Protein AF-A0A849AAB9-F1 (afdb_monomer)

Sequence (103 aa):
MRADSAGERYAAAHLAALRAAAALLATRARPGRGRIGNAWDLLARVAPDLAEWAAFFAAGASKRQLAESGITRTIGAREADDMLRQAAEFLELVEVRMGPERG

Structure (mmCIF, N/CA/C/O backbone):
data_AF-A0A849AAB9-F1
#
_entry.id   AF-A0A849AAB9-F1
#
loop_
_atom_site.group_PDB
_atom_site.id
_atom_site.type_symbol
_atom_site.label_atom_id
_atom_site.label_alt_id
_atom_site.label_comp_id
_atom_site.label_asym_id
_atom_site.label_entity_id
_atom_site.label_seq_id
_atom_site.pdbx_PDB_ins_code
_atom_site.Cartn_x
_atom_site.Cartn_y
_atom_site.Cartn_z
_atom_site.occupancy
_atom_site.B_iso_or_equiv
_atom_site.auth_seq_id
_atom_site.auth_comp_id
_atom_site.auth_asym_id
_atom_site.auth_atom_id
_atom_site.pdbx_PDB_model_num
ATOM 1 N N . MET A 1 1 ? 0.948 -13.562 -26.473 1.00 39.78 1 MET A N 1
ATOM 2 C CA . MET A 1 1 ? 2.379 -13.578 -26.102 1.00 39.78 1 MET A CA 1
ATOM 3 C C . MET A 1 1 ? 2.584 -12.435 -25.116 1.00 39.78 1 MET A C 1
ATOM 5 O O . MET A 1 1 ? 2.465 -11.292 -25.527 1.00 39.78 1 MET A O 1
ATOM 9 N N . ARG A 1 2 ? 2.696 -12.721 -23.809 1.00 45.62 2 ARG A N 1
ATOM 10 C CA . ARG A 1 2 ? 2.788 -11.681 -22.767 1.00 45.62 2 ARG A CA 1
ATOM 11 C C . ARG A 1 2 ? 4.169 -11.036 -22.830 1.00 45.62 2 ARG A C 1
ATOM 13 O O . ARG A 1 2 ? 5.137 -11.651 -22.401 1.00 45.62 2 ARG A O 1
ATOM 20 N N . ALA A 1 3 ? 4.254 -9.826 -23.360 1.00 47.38 3 ALA A N 1
ATOM 21 C CA . ALA A 1 3 ? 5.373 -8.947 -23.063 1.00 47.38 3 ALA A CA 1
ATOM 22 C C . ALA A 1 3 ? 4.986 -8.126 -21.829 1.00 47.38 3 ALA A C 1
ATOM 24 O O . ALA A 1 3 ? 4.724 -6.943 -21.953 1.00 47.38 3 ALA A O 1
ATOM 25 N N . ASP A 1 4 ? 4.880 -8.774 -20.662 1.00 61.25 4 ASP A N 1
ATOM 26 C CA . ASP A 1 4 ? 4.650 -8.061 -19.400 1.00 61.25 4 ASP A CA 1
ATOM 27 C C . ASP A 1 4 ? 5.975 -7.396 -19.011 1.00 61.25 4 ASP A C 1
ATOM 29 O O . ASP A 1 4 ? 6.861 -7.987 -18.375 1.00 61.25 4 ASP A O 1
ATOM 33 N N . SER A 1 5 ? 6.197 -6.212 -19.577 1.00 74.75 5 SER A N 1
ATOM 34 C CA . SER A 1 5 ? 7.428 -5.460 -19.378 1.00 74.75 5 SER A CA 1
ATOM 35 C C . SER A 1 5 ? 7.607 -5.159 -17.881 1.00 74.75 5 SER A C 1
ATOM 37 O O . SER A 1 5 ? 6.640 -5.065 -17.130 1.00 74.75 5 SER A O 1
ATOM 39 N N . ALA A 1 6 ? 8.847 -5.030 -17.389 1.00 77.25 6 ALA A N 1
ATOM 40 C CA . ALA A 1 6 ? 9.092 -4.797 -15.955 1.00 77.25 6 ALA A CA 1
ATOM 41 C C . ALA A 1 6 ? 8.317 -3.577 -15.407 1.00 77.25 6 ALA A C 1
ATOM 43 O O . ALA A 1 6 ? 7.879 -3.579 -14.258 1.00 77.25 6 ALA A O 1
ATOM 44 N N . GLY A 1 7 ? 8.083 -2.566 -16.250 1.00 75.38 7 GLY A N 1
ATOM 45 C CA . GLY A 1 7 ? 7.236 -1.423 -15.915 1.00 75.38 7 GLY A CA 1
ATOM 46 C C . GLY A 1 7 ? 5.744 -1.753 -15.783 1.00 75.38 7 GLY A C 1
ATOM 47 O O . GLY A 1 7 ? 5.098 -1.209 -14.893 1.00 75.38 7 GLY A O 1
ATOM 48 N N . GLU A 1 8 ? 5.202 -2.659 -16.602 1.00 79.31 8 GLU A N 1
ATOM 49 C CA . GLU A 1 8 ? 3.808 -3.121 -16.498 1.00 79.31 8 GLU A CA 1
ATOM 50 C C . GLU A 1 8 ? 3.572 -3.898 -15.201 1.00 79.31 8 GLU A C 1
ATOM 52 O O . GLU A 1 8 ? 2.653 -3.553 -14.453 1.00 79.31 8 GLU A O 1
ATOM 57 N N . ARG A 1 9 ? 4.457 -4.849 -14.862 1.00 80.69 9 ARG A N 1
ATOM 58 C CA . ARG A 1 9 ? 4.427 -5.561 -13.568 1.00 80.69 9 ARG A CA 1
ATOM 59 C C . ARG A 1 9 ? 4.452 -4.598 -12.388 1.00 80.69 9 ARG A C 1
ATOM 61 O O . ARG A 1 9 ? 3.650 -4.725 -11.464 1.00 80.69 9 ARG A O 1
ATOM 68 N N . TYR A 1 10 ? 5.348 -3.612 -12.435 1.00 78.94 10 TYR A N 1
ATOM 69 C CA . TYR A 1 10 ? 5.473 -2.593 -11.394 1.00 78.94 10 TYR A CA 1
ATOM 70 C C . TYR A 1 10 ? 4.194 -1.752 -11.258 1.00 78.94 10 TYR A C 1
ATOM 72 O O . TYR A 1 10 ? 3.700 -1.538 -10.149 1.00 78.94 10 TYR A O 1
ATOM 80 N N . ALA A 1 11 ? 3.622 -1.297 -12.377 1.00 79.75 11 ALA A N 1
ATOM 81 C CA . ALA A 1 11 ? 2.389 -0.513 -12.380 1.00 79.75 11 ALA A CA 1
ATOM 82 C C . ALA A 1 11 ? 1.189 -1.324 -11.862 1.00 79.75 11 ALA A C 1
ATOM 84 O O . ALA A 1 11 ? 0.405 -0.817 -11.054 1.00 79.75 11 ALA A O 1
ATOM 85 N N . ALA A 1 12 ? 1.071 -2.591 -12.271 1.00 84.50 12 ALA A N 1
ATOM 86 C CA . ALA A 1 12 ? 0.019 -3.497 -11.820 1.00 84.50 12 ALA A CA 1
ATOM 87 C C . ALA A 1 12 ? 0.096 -3.760 -10.307 1.00 84.50 12 ALA A C 1
ATOM 89 O O . ALA A 1 12 ? -0.920 -3.639 -9.617 1.00 84.50 12 ALA A O 1
ATOM 90 N N . ALA A 1 13 ? 1.296 -4.037 -9.782 1.00 85.19 13 ALA A N 1
ATOM 91 C CA . ALA A 1 13 ? 1.538 -4.227 -8.351 1.00 85.19 13 ALA A CA 1
ATOM 92 C C . ALA A 1 13 ? 1.116 -2.993 -7.538 1.00 85.19 13 ALA A C 1
ATOM 94 O O . ALA A 1 13 ? 0.385 -3.087 -6.551 1.00 85.19 13 ALA A O 1
ATOM 95 N N . HIS A 1 14 ? 1.505 -1.810 -8.011 1.00 80.25 14 HIS A N 1
ATOM 96 C CA . HIS A 1 14 ? 1.177 -0.553 -7.351 1.00 80.25 14 HIS A CA 1
ATOM 97 C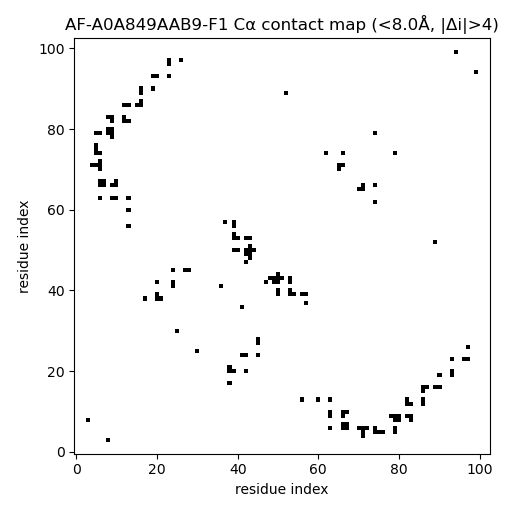 C . HIS A 1 14 ? -0.330 -0.254 -7.359 1.00 80.25 14 HIS A C 1
ATOM 99 O O . HIS A 1 14 ? -0.883 0.268 -6.389 1.00 80.25 14 HIS A O 1
ATOM 105 N N . LEU A 1 15 ? -1.019 -0.582 -8.455 1.00 83.38 15 LEU A N 1
ATOM 106 C CA . LEU A 1 15 ? -2.465 -0.409 -8.560 1.00 83.38 15 LEU A CA 1
ATOM 107 C C . LEU A 1 15 ? -3.225 -1.359 -7.627 1.00 83.38 15 LEU A C 1
ATOM 109 O O . LEU A 1 15 ? -4.226 -0.949 -7.036 1.00 83.38 15 LEU A O 1
ATOM 113 N N . ALA A 1 16 ? -2.759 -2.601 -7.477 1.00 87.25 16 ALA A N 1
ATOM 114 C CA . ALA A 1 16 ? -3.321 -3.547 -6.516 1.00 87.25 16 ALA A CA 1
ATOM 115 C C . ALA A 1 16 ? -3.205 -3.010 -5.080 1.00 87.25 16 ALA A C 1
ATOM 117 O O . ALA A 1 16 ? -4.212 -2.942 -4.374 1.00 87.25 16 ALA A O 1
ATOM 118 N N . ALA A 1 17 ? -2.023 -2.516 -4.694 1.00 86.50 17 ALA A N 1
ATOM 119 C CA . ALA A 1 17 ? -1.804 -1.920 -3.377 1.00 86.50 17 ALA A CA 1
ATOM 120 C C . ALA A 1 17 ? -2.715 -0.699 -3.128 1.00 86.50 17 ALA A C 1
ATOM 122 O O . ALA A 1 17 ? -3.339 -0.590 -2.073 1.00 86.50 17 ALA A O 1
ATOM 123 N N . LEU A 1 18 ? -2.883 0.187 -4.119 1.00 84.50 18 LEU A N 1
ATOM 124 C CA . LEU A 1 18 ? -3.803 1.329 -4.006 1.00 84.50 18 LEU A CA 1
ATOM 125 C C . LEU A 1 18 ? -5.259 0.909 -3.790 1.00 84.50 18 LEU A C 1
ATOM 127 O O . LEU A 1 18 ? -5.972 1.542 -3.012 1.00 84.50 18 LEU A O 1
ATOM 131 N N . ARG A 1 19 ? -5.717 -0.135 -4.487 1.00 85.88 19 ARG A N 1
ATOM 132 C CA . ARG A 1 19 ? -7.088 -0.643 -4.340 1.00 85.88 19 ARG A CA 1
ATOM 133 C C . ARG A 1 19 ? -7.314 -1.232 -2.952 1.00 85.88 19 ARG A C 1
ATOM 135 O O . ARG A 1 19 ? -8.334 -0.924 -2.344 1.00 85.88 19 ARG A O 1
ATOM 142 N N . ALA A 1 20 ? -6.357 -2.003 -2.439 1.00 86.38 20 ALA A N 1
ATOM 143 C CA . ALA A 1 20 ? -6.415 -2.543 -1.083 1.00 86.38 20 ALA A CA 1
ATOM 144 C C . ALA A 1 20 ? -6.451 -1.420 -0.032 1.00 86.38 20 ALA A C 1
ATOM 146 O O . ALA A 1 20 ? -7.323 -1.407 0.836 1.00 86.38 20 ALA A O 1
ATOM 147 N N . ALA A 1 21 ? -5.581 -0.413 -0.165 1.00 85.25 21 ALA A N 1
ATOM 148 C CA . ALA A 1 21 ? -5.602 0.765 0.700 1.00 85.25 21 ALA A CA 1
ATOM 149 C C . ALA A 1 21 ? -6.958 1.489 0.643 1.00 85.25 21 ALA A C 1
ATOM 151 O O . ALA A 1 21 ? -7.521 1.818 1.682 1.00 85.25 21 ALA A O 1
ATOM 152 N N . ALA A 1 22 ? -7.522 1.692 -0.551 1.00 83.88 22 ALA A N 1
ATOM 153 C CA . ALA A 1 22 ? -8.833 2.317 -0.717 1.00 83.88 22 ALA A CA 1
ATOM 154 C C . ALA A 1 22 ? -9.973 1.496 -0.090 1.00 83.88 22 ALA A C 1
ATOM 156 O O . ALA A 1 22 ? -10.864 2.081 0.522 1.00 83.88 22 ALA A O 1
ATOM 157 N N . ALA A 1 23 ? -9.941 0.164 -0.196 1.00 85.56 23 ALA A N 1
ATOM 158 C CA . ALA A 1 23 ? -10.910 -0.715 0.457 1.00 85.56 23 ALA A CA 1
ATOM 159 C C . ALA A 1 23 ? -10.829 -0.591 1.986 1.00 85.56 23 ALA A C 1
ATOM 161 O O . ALA A 1 23 ? -11.842 -0.366 2.646 1.00 85.56 23 ALA A O 1
ATOM 162 N N . LEU A 1 24 ? -9.617 -0.617 2.545 1.00 84.44 24 LEU A N 1
ATOM 163 C CA . LEU A 1 24 ? -9.393 -0.419 3.977 1.00 84.44 24 LEU A CA 1
ATOM 164 C C . LEU A 1 24 ? -9.837 0.968 4.459 1.00 84.44 24 LEU A C 1
ATOM 166 O O . LEU A 1 24 ? -10.381 1.123 5.552 1.00 84.44 24 LEU A O 1
ATOM 170 N N . LEU A 1 25 ? -9.609 1.993 3.640 1.00 83.06 25 LEU A N 1
ATOM 171 C CA . LEU A 1 25 ? -10.112 3.335 3.895 1.00 83.06 25 LEU A CA 1
ATOM 172 C C . LEU A 1 25 ? -11.640 3.361 3.863 1.00 83.06 25 LEU A C 1
ATOM 174 O O . LEU A 1 25 ? -12.233 3.983 4.730 1.00 83.06 25 LEU A O 1
ATOM 178 N N . ALA A 1 26 ? -12.289 2.671 2.929 1.00 82.56 26 ALA A N 1
ATOM 179 C CA . ALA A 1 26 ? -13.747 2.619 2.851 1.00 82.56 26 ALA A CA 1
ATOM 180 C C . ALA A 1 26 ? -14.388 1.904 4.054 1.00 82.56 26 ALA A C 1
ATOM 182 O O . ALA A 1 26 ? -15.486 2.281 4.462 1.00 82.56 26 ALA A O 1
ATOM 183 N N . THR A 1 27 ? -13.713 0.916 4.656 1.00 82.19 27 THR A N 1
ATOM 184 C CA . THR A 1 27 ? -14.208 0.251 5.876 1.00 82.19 27 THR A CA 1
ATOM 185 C C . THR A 1 27 ? -14.038 1.102 7.138 1.00 82.19 27 THR A C 1
ATOM 187 O O . THR A 1 27 ? -14.807 0.942 8.085 1.00 82.19 27 THR A O 1
ATOM 190 N N . ARG A 1 28 ? -13.055 2.017 7.173 1.00 73.69 28 ARG A N 1
ATOM 191 C CA . ARG A 1 28 ? -12.693 2.790 8.382 1.00 73.69 28 ARG A CA 1
ATOM 192 C C . ARG A 1 28 ? -13.041 4.272 8.343 1.00 73.69 28 ARG A C 1
ATOM 194 O O . ARG A 1 28 ? -13.320 4.863 9.384 1.00 73.69 28 ARG A O 1
ATOM 201 N N . ALA A 1 29 ? -12.992 4.896 7.175 1.00 65.75 29 ALA A N 1
ATOM 202 C CA . ALA A 1 29 ? -13.201 6.323 6.995 1.00 65.75 29 ALA A CA 1
ATOM 203 C C . ALA A 1 29 ? -14.624 6.592 6.493 1.00 65.75 29 ALA A C 1
ATOM 205 O O . ALA A 1 29 ? -15.072 6.041 5.489 1.00 65.75 29 ALA A O 1
ATOM 206 N N . ARG A 1 30 ? -15.344 7.501 7.162 1.00 57.44 30 ARG A N 1
ATOM 207 C CA . ARG A 1 30 ? -16.572 8.079 6.593 1.00 57.44 30 ARG A CA 1
ATOM 208 C C . ARG A 1 30 ? -16.218 8.874 5.327 1.00 57.44 30 ARG A C 1
ATOM 210 O O . ARG A 1 30 ? -15.175 9.531 5.327 1.00 57.44 30 ARG A O 1
ATOM 217 N N . PRO A 1 31 ? -17.079 8.887 4.290 1.00 52.19 31 PRO A N 1
ATOM 218 C CA . PRO A 1 31 ? -16.843 9.630 3.054 1.00 52.19 31 PRO A CA 1
ATOM 219 C C . PRO A 1 31 ? -16.902 11.144 3.312 1.00 52.19 31 PRO A C 1
ATOM 2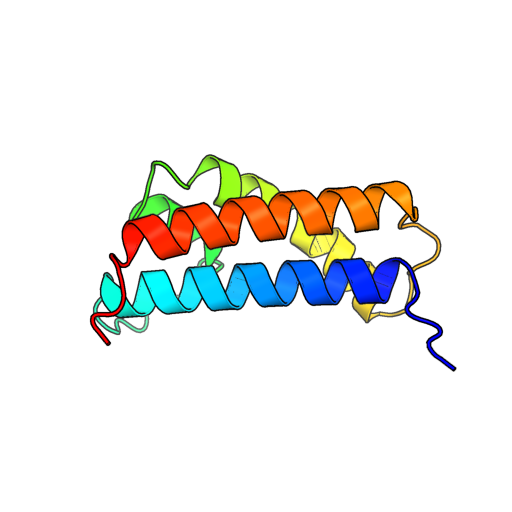21 O O . PRO A 1 31 ? -17.907 11.808 3.079 1.00 52.19 31 PRO A O 1
ATOM 224 N N . GLY A 1 32 ? -15.814 11.707 3.827 1.00 52.66 32 GLY A N 1
ATOM 225 C CA . GLY A 1 32 ? -15.559 13.137 3.814 1.00 52.66 32 GLY A CA 1
ATOM 226 C C . GLY A 1 32 ? -14.814 13.472 2.532 1.00 52.66 32 GLY A C 1
ATOM 227 O O . GLY A 1 32 ? -13.763 12.891 2.267 1.00 52.66 32 GLY A O 1
ATOM 228 N N . ARG A 1 33 ? -15.322 14.422 1.737 1.00 53.94 33 ARG A N 1
ATOM 229 C CA . ARG A 1 33 ? -14.559 15.053 0.645 1.00 53.94 33 ARG A CA 1
ATOM 230 C C . ARG A 1 33 ? -13.419 15.897 1.240 1.00 53.94 33 ARG A C 1
ATOM 232 O O . ARG A 1 33 ? -13.462 17.122 1.218 1.00 53.94 33 ARG A O 1
ATOM 239 N N . GLY A 1 34 ? -12.432 15.246 1.844 1.00 48.03 34 GLY A N 1
ATOM 240 C CA . GLY A 1 34 ? -11.211 15.868 2.334 1.00 48.03 34 GLY A CA 1
ATOM 241 C C . GLY A 1 34 ? -10.240 16.062 1.177 1.00 48.03 34 GLY A C 1
ATOM 242 O O . GLY A 1 34 ? -9.966 15.134 0.422 1.00 48.03 34 GLY A O 1
ATOM 243 N N . ARG A 1 35 ? -9.756 17.291 1.018 1.00 44.69 35 ARG A N 1
ATOM 244 C CA . ARG A 1 35 ? -8.813 17.734 -0.014 1.00 44.69 35 ARG A CA 1
ATOM 245 C C . ARG A 1 35 ? -7.594 16.805 -0.106 1.00 44.69 35 ARG A C 1
ATOM 247 O O . ARG A 1 35 ? -6.797 16.785 0.817 1.00 44.69 35 ARG A O 1
ATOM 254 N N . ILE A 1 36 ? -7.491 16.090 -1.231 1.00 45.44 36 ILE A N 1
ATOM 255 C CA . ILE A 1 36 ? -6.306 15.532 -1.919 1.00 45.44 36 ILE A CA 1
ATOM 256 C C . ILE A 1 36 ? -5.010 15.486 -1.074 1.00 45.44 36 ILE A C 1
ATOM 258 O O . ILE A 1 36 ? -3.996 16.074 -1.436 1.00 45.44 36 ILE A O 1
ATOM 262 N N . GLY A 1 37 ? -5.024 14.775 0.051 1.00 53.56 37 GLY A N 1
ATOM 263 C CA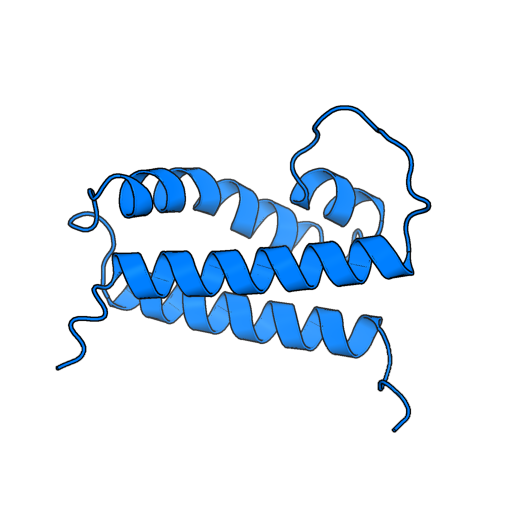 . GLY A 1 37 ? -3.853 14.013 0.471 1.00 53.56 37 GLY A CA 1
ATOM 264 C C . GLY A 1 37 ? -3.847 12.758 -0.390 1.00 53.56 37 GLY A C 1
ATOM 265 O O . GLY A 1 37 ? -4.924 12.225 -0.678 1.00 53.56 37 GLY A O 1
ATOM 266 N N . ASN A 1 38 ? -2.686 12.309 -0.880 1.00 73.31 38 ASN A N 1
ATOM 267 C CA . ASN A 1 38 ? -2.654 11.046 -1.619 1.00 73.31 38 ASN A CA 1
ATOM 268 C C . ASN A 1 38 ? -3.267 9.943 -0.717 1.00 73.31 38 ASN A C 1
ATOM 270 O O . ASN A 1 38 ? -3.253 10.065 0.510 1.00 73.31 38 ASN A O 1
ATOM 274 N N . ALA A 1 39 ? -3.840 8.888 -1.295 1.00 77.12 39 ALA A N 1
ATOM 275 C CA . ALA A 1 39 ? -4.494 7.833 -0.513 1.00 77.12 39 ALA A CA 1
ATOM 276 C C . ALA A 1 39 ? -3.590 7.251 0.602 1.00 77.12 39 ALA A C 1
ATOM 278 O O . ALA A 1 39 ? -4.094 6.790 1.623 1.00 77.12 39 ALA A O 1
ATOM 279 N N . TRP A 1 40 ? -2.267 7.339 0.441 1.00 84.69 40 TRP A N 1
ATOM 280 C CA . TRP A 1 40 ? -1.260 6.930 1.415 1.00 84.69 40 TRP A CA 1
ATOM 281 C C . TRP A 1 40 ? -1.175 7.855 2.643 1.00 84.69 40 TRP A C 1
ATOM 283 O O . TRP A 1 40 ? -1.058 7.347 3.752 1.00 84.69 40 TRP A O 1
ATOM 293 N N . ASP A 1 41 ? -1.317 9.178 2.501 1.00 82.94 41 ASP A N 1
ATOM 294 C CA . ASP A 1 41 ? -1.372 10.101 3.655 1.00 82.94 41 ASP A CA 1
ATOM 295 C C . ASP A 1 41 ? -2.596 9.807 4.530 1.00 82.94 41 ASP A C 1
ATOM 297 O O . ASP A 1 41 ? -2.504 9.729 5.755 1.00 82.94 41 ASP A O 1
ATOM 301 N N . LEU A 1 42 ? -3.746 9.563 3.893 1.00 83.06 42 LEU A N 1
ATOM 302 C CA . LEU A 1 42 ? -4.954 9.184 4.616 1.00 83.06 42 LEU A CA 1
ATOM 303 C C . LEU A 1 42 ? -4.808 7.802 5.270 1.00 83.06 42 LEU A C 1
ATOM 305 O O . LEU A 1 42 ? -5.223 7.635 6.417 1.00 83.06 42 LEU A O 1
ATOM 309 N N . LEU A 1 43 ? -4.182 6.839 4.583 1.00 84.00 43 LEU A N 1
ATOM 310 C CA . LEU A 1 43 ? -3.895 5.514 5.135 1.00 84.00 43 LEU A CA 1
ATOM 311 C C . LEU A 1 43 ? -3.018 5.606 6.390 1.00 84.00 43 LEU A C 1
ATOM 313 O O . LEU A 1 43 ? -3.378 5.027 7.410 1.00 84.00 43 LEU A O 1
ATOM 317 N N . ALA A 1 44 ? -1.926 6.374 6.344 1.00 86.38 44 ALA A N 1
ATOM 318 C CA . ALA A 1 44 ? -1.029 6.565 7.483 1.00 86.38 44 ALA A CA 1
ATOM 319 C C . ALA A 1 44 ? -1.740 7.190 8.697 1.00 86.38 44 ALA A C 1
ATOM 321 O O . ALA A 1 44 ? -1.394 6.894 9.838 1.00 86.38 44 ALA A O 1
ATOM 322 N N . ARG A 1 45 ? -2.764 8.024 8.470 1.00 84.00 45 ARG A N 1
ATOM 323 C CA . ARG A 1 45 ? -3.579 8.612 9.547 1.00 84.00 45 ARG A CA 1
ATOM 324 C C . ARG A 1 45 ? -4.557 7.621 10.172 1.00 84.00 45 ARG A C 1
ATOM 326 O O . ARG A 1 45 ? -4.734 7.649 11.385 1.00 84.00 45 ARG A O 1
ATOM 333 N N . VAL A 1 46 ? -5.229 6.792 9.369 1.00 82.69 46 VAL A N 1
ATOM 334 C CA . VAL A 1 46 ? -6.244 5.848 9.885 1.00 82.69 46 VAL A CA 1
ATOM 335 C C . VAL A 1 46 ? -5.657 4.517 10.355 1.00 82.69 46 VAL A C 1
ATOM 337 O O . VAL A 1 46 ? -6.296 3.800 11.120 1.00 82.69 46 VAL A O 1
ATOM 340 N N . ALA A 1 47 ? -4.471 4.165 9.864 1.00 84.75 47 ALA A N 1
A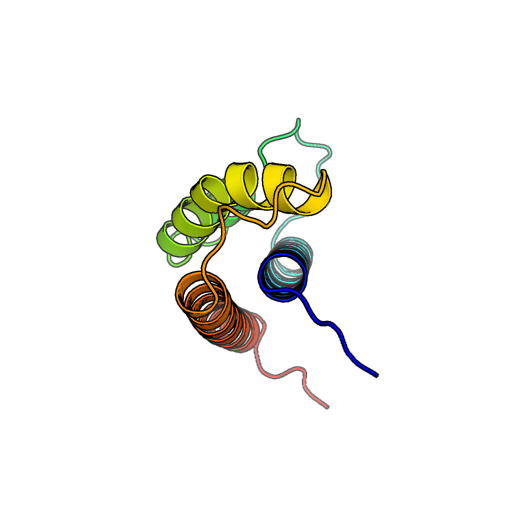TOM 341 C CA . ALA A 1 47 ? -3.755 2.936 10.163 1.00 84.75 47 ALA A CA 1
ATOM 342 C C . ALA A 1 47 ? -2.256 3.266 10.295 1.00 84.75 47 ALA A C 1
ATOM 344 O O . ALA A 1 47 ? -1.493 3.017 9.360 1.00 84.75 47 ALA A O 1
ATOM 345 N N . PRO A 1 48 ? -1.821 3.839 11.433 1.00 84.75 48 PRO A N 1
ATOM 346 C CA . PRO A 1 48 ? -0.427 4.237 11.640 1.00 84.75 48 PRO A CA 1
ATOM 347 C C . PRO A 1 48 ? 0.554 3.061 11.557 1.00 84.75 48 PRO A C 1
ATOM 349 O O . PRO A 1 48 ? 1.673 3.240 11.091 1.00 84.75 48 PRO A O 1
ATOM 352 N N . ASP A 1 49 ? 0.127 1.838 11.879 1.00 86.06 49 ASP A N 1
ATOM 353 C CA . ASP A 1 49 ? 0.928 0.619 11.675 1.00 86.06 49 ASP A CA 1
ATOM 354 C C . ASP A 1 49 ? 1.205 0.311 10.191 1.00 86.06 49 ASP A C 1
ATOM 356 O O . ASP A 1 49 ? 2.062 -0.506 9.869 1.00 86.06 49 ASP A O 1
ATOM 360 N N . LEU A 1 50 ? 0.461 0.936 9.271 1.00 88.12 50 LEU A N 1
ATOM 361 C CA . LEU A 1 50 ? 0.680 0.879 7.823 1.00 88.12 50 LEU A CA 1
ATOM 362 C C . LEU A 1 50 ? 1.345 2.155 7.284 1.00 88.12 50 LEU A C 1
ATOM 364 O O . LEU A 1 50 ? 1.470 2.307 6.070 1.00 88.12 50 LEU A O 1
ATOM 368 N N . ALA A 1 51 ? 1.774 3.081 8.146 1.00 87.56 51 ALA A N 1
ATOM 369 C CA . ALA A 1 51 ? 2.396 4.330 7.711 1.00 87.56 51 ALA A CA 1
ATOM 370 C C . ALA A 1 51 ? 3.725 4.097 6.976 1.00 87.56 51 ALA A C 1
ATOM 372 O O . ALA A 1 51 ? 4.030 4.807 6.020 1.00 87.56 51 ALA A O 1
ATOM 373 N N . GLU A 1 52 ? 4.487 3.075 7.372 1.00 89.25 52 GLU A N 1
ATOM 374 C CA . GLU A 1 52 ? 5.724 2.692 6.684 1.00 89.25 52 GLU A CA 1
ATOM 375 C C . GLU A 1 52 ? 5.443 2.221 5.249 1.00 89.25 52 GLU A C 1
ATOM 377 O O . GLU A 1 52 ? 6.061 2.696 4.295 1.00 89.25 52 GLU A O 1
ATOM 382 N N . TRP A 1 53 ? 4.414 1.389 5.079 1.00 91.50 53 TRP A N 1
ATOM 383 C CA . TRP A 1 53 ? 3.922 0.967 3.768 1.00 91.50 53 TRP A CA 1
ATOM 384 C C . TRP A 1 53 ? 3.419 2.146 2.935 1.00 91.50 53 TRP A C 1
ATOM 386 O O . TRP A 1 53 ? 3.761 2.276 1.760 1.00 91.50 53 TRP A O 1
ATOM 396 N N . ALA A 1 54 ? 2.651 3.048 3.547 1.00 86.94 54 ALA A N 1
ATOM 397 C CA . ALA A 1 54 ? 2.168 4.261 2.902 1.00 86.94 54 ALA A CA 1
ATOM 398 C C . ALA A 1 54 ? 3.321 5.133 2.373 1.00 86.94 54 ALA A C 1
ATOM 400 O O . ALA A 1 54 ? 3.276 5.592 1.230 1.00 86.94 54 ALA A O 1
ATOM 401 N N . ALA A 1 55 ? 4.374 5.327 3.171 1.00 86.75 55 ALA A N 1
ATOM 402 C CA . ALA A 1 55 ? 5.560 6.075 2.766 1.00 86.75 55 ALA A CA 1
ATOM 403 C C . ALA A 1 55 ? 6.329 5.371 1.634 1.00 86.75 55 ALA A C 1
ATOM 405 O O . ALA A 1 55 ? 6.715 6.021 0.658 1.00 86.75 55 ALA A O 1
ATOM 406 N N . PHE A 1 56 ? 6.491 4.046 1.722 1.00 85.31 56 PHE A N 1
ATOM 407 C CA . PHE A 1 56 ? 7.140 3.232 0.692 1.00 85.31 56 PHE A CA 1
ATOM 408 C C . PHE A 1 56 ? 6.436 3.358 -0.667 1.00 85.31 56 PHE A C 1
ATOM 410 O O . PHE A 1 56 ? 7.067 3.695 -1.675 1.00 85.31 56 PHE A O 1
ATOM 417 N N . PHE A 1 57 ? 5.114 3.164 -0.711 1.00 84.19 57 PHE A N 1
ATOM 418 C CA . PHE A 1 57 ? 4.362 3.296 -1.958 1.00 84.19 57 PHE A CA 1
ATOM 419 C C . PHE A 1 57 ? 4.304 4.754 -2.439 1.00 84.19 57 PHE A C 1
ATOM 421 O O . PHE A 1 57 ? 4.449 5.006 -3.635 1.00 84.19 57 PHE A O 1
ATOM 428 N N . ALA A 1 58 ? 4.183 5.744 -1.551 1.00 83.75 58 ALA A N 1
ATOM 429 C CA . ALA A 1 58 ? 4.233 7.150 -1.956 1.00 83.75 58 ALA A CA 1
ATOM 430 C C . ALA A 1 58 ? 5.561 7.511 -2.651 1.00 83.75 58 ALA A C 1
ATOM 432 O O . ALA A 1 58 ? 5.541 8.186 -3.682 1.00 83.75 58 ALA A O 1
ATOM 433 N N . ALA A 1 59 ? 6.695 7.005 -2.156 1.00 81.62 59 ALA A N 1
ATOM 434 C CA . ALA A 1 59 ? 8.002 7.177 -2.794 1.00 81.62 59 ALA A CA 1
ATOM 435 C C . ALA A 1 59 ? 8.106 6.455 -4.156 1.00 81.62 59 ALA A C 1
ATOM 437 O O . ALA A 1 59 ? 8.768 6.941 -5.075 1.00 81.62 59 ALA A O 1
ATOM 438 N N . GLY A 1 60 ? 7.419 5.318 -4.322 1.00 73.06 60 GLY A N 1
ATOM 439 C CA . GLY A 1 60 ? 7.340 4.573 -5.586 1.00 73.06 60 GLY A CA 1
ATOM 440 C C . GLY A 1 60 ? 6.425 5.194 -6.654 1.00 73.06 60 GLY A C 1
ATOM 441 O O . GLY A 1 60 ? 6.551 4.880 -7.840 1.00 73.06 60 GLY A O 1
ATOM 442 N N . ALA A 1 61 ? 5.524 6.107 -6.277 1.00 72.56 61 ALA A N 1
ATOM 443 C CA . ALA A 1 61 ? 4.529 6.676 -7.187 1.00 72.56 61 ALA A CA 1
ATOM 444 C C . ALA A 1 61 ? 5.157 7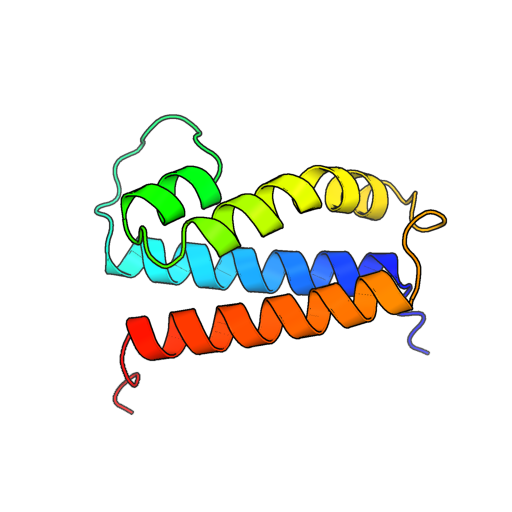.456 -8.357 1.00 72.56 61 ALA A C 1
ATOM 446 O O . ALA A 1 61 ? 4.700 7.331 -9.492 1.00 72.56 61 ALA A O 1
ATOM 447 N N . SER A 1 62 ? 6.249 8.193 -8.130 1.00 70.38 62 SER A N 1
ATOM 448 C CA . SER A 1 62 ? 6.956 8.903 -9.208 1.00 70.38 62 SER A CA 1
ATOM 449 C C . SER A 1 62 ? 7.580 7.942 -10.227 1.00 70.38 62 SER A C 1
ATOM 451 O O . SER A 1 62 ? 7.525 8.203 -11.427 1.00 70.38 62 SER A O 1
ATOM 453 N N . LYS A 1 63 ? 8.106 6.790 -9.782 1.00 68.50 63 LYS A N 1
ATOM 454 C CA . LYS A 1 63 ? 8.613 5.738 -10.683 1.00 68.50 63 LYS A CA 1
ATOM 455 C C . LYS A 1 63 ? 7.484 5.083 -11.479 1.00 68.50 63 LYS A C 1
ATOM 457 O O . LYS A 1 63 ? 7.656 4.828 -12.667 1.00 68.50 63 LYS A O 1
ATOM 462 N N . ARG A 1 64 ? 6.314 4.876 -10.864 1.00 68.00 64 ARG A N 1
ATOM 463 C CA . ARG A 1 64 ? 5.111 4.423 -11.578 1.00 68.00 64 ARG A CA 1
ATOM 464 C C . ARG A 1 64 ? 4.713 5.409 -12.677 1.00 68.00 64 ARG A C 1
ATOM 466 O O . AR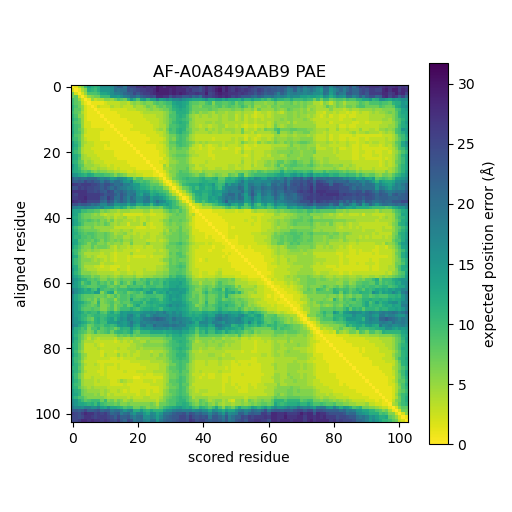G A 1 64 ? 4.466 4.969 -13.791 1.00 68.00 64 ARG A O 1
ATOM 473 N N . GLN A 1 65 ? 4.671 6.714 -12.398 1.00 69.44 65 GLN A N 1
ATOM 474 C CA . GLN A 1 65 ? 4.311 7.716 -13.414 1.00 69.44 65 GLN A CA 1
ATOM 475 C C . GLN A 1 65 ? 5.289 7.710 -14.603 1.00 69.44 65 GLN A C 1
ATOM 477 O O . GLN A 1 65 ? 4.885 7.865 -15.757 1.00 6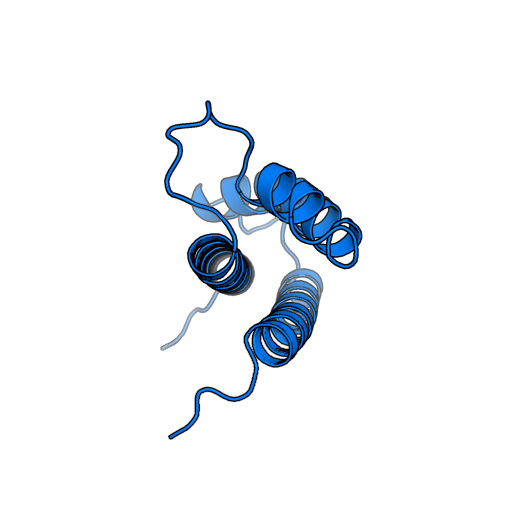9.44 65 GLN A O 1
ATOM 482 N N . LEU A 1 66 ? 6.576 7.461 -14.344 1.00 69.06 66 LEU A N 1
ATOM 483 C CA . LEU A 1 66 ? 7.575 7.247 -15.395 1.00 69.06 66 LEU A CA 1
ATOM 484 C C . LEU A 1 66 ? 7.312 5.951 -16.186 1.00 69.06 66 LEU A C 1
ATOM 486 O O . LEU A 1 66 ? 7.338 5.975 -17.414 1.00 69.06 66 LEU A O 1
ATOM 490 N N . ALA A 1 67 ? 6.975 4.845 -15.519 1.00 68.25 67 ALA A N 1
ATOM 491 C CA . ALA A 1 67 ? 6.588 3.604 -16.195 1.00 68.25 67 ALA A CA 1
ATOM 492 C C . ALA A 1 67 ? 5.323 3.760 -17.062 1.00 68.25 67 ALA A C 1
ATOM 494 O O . ALA A 1 67 ? 5.319 3.318 -18.208 1.00 68.25 67 ALA A O 1
ATOM 495 N N . GLU A 1 68 ? 4.278 4.421 -16.554 1.00 65.19 68 GLU A N 1
ATOM 496 C CA . GLU A 1 68 ? 3.017 4.663 -17.276 1.00 65.19 68 GLU A CA 1
ATOM 497 C C . GLU A 1 68 ? 3.199 5.578 -18.494 1.00 65.19 68 GLU A C 1
ATOM 499 O O . GLU A 1 68 ? 2.499 5.426 -19.491 1.00 65.19 68 GLU A O 1
ATOM 504 N N . SER A 1 69 ? 4.172 6.492 -18.449 1.00 71.38 69 SER A N 1
ATOM 505 C CA . SER A 1 69 ? 4.555 7.326 -19.599 1.00 71.38 69 SER A CA 1
ATOM 506 C C . SER A 1 69 ? 5.457 6.604 -20.614 1.00 71.38 69 SER A C 1
ATOM 508 O O . SER A 1 69 ? 5.923 7.219 -21.573 1.00 71.38 69 SER A O 1
ATOM 510 N N . GLY A 1 70 ? 5.700 5.300 -20.437 1.00 64.44 70 GLY A N 1
ATOM 511 C CA . GLY A 1 70 ? 6.505 4.475 -21.342 1.00 64.44 70 GLY A CA 1
ATOM 512 C C . GLY A 1 70 ? 8.010 4.513 -21.060 1.00 64.44 70 GLY A C 1
ATOM 513 O O . GLY A 1 70 ? 8.792 3.888 -21.779 1.00 64.44 70 GLY A O 1
ATOM 514 N N . ILE A 1 71 ? 8.449 5.192 -19.996 1.00 67.00 71 ILE A N 1
ATOM 515 C CA . ILE A 1 71 ? 9.846 5.195 -19.543 1.00 67.00 71 ILE A CA 1
ATOM 516 C C . ILE A 1 71 ? 10.055 3.984 -18.622 1.00 67.00 71 ILE A C 1
ATOM 518 O O . ILE A 1 71 ? 10.263 4.095 -17.418 1.00 67.00 71 ILE A O 1
ATOM 522 N N . THR A 1 72 ? 9.985 2.787 -19.204 1.00 64.81 72 THR A N 1
ATOM 523 C CA . THR A 1 72 ? 10.129 1.507 -18.483 1.00 64.81 72 THR A CA 1
ATOM 524 C C . THR A 1 72 ? 11.579 1.028 -18.399 1.00 64.81 72 THR A C 1
ATOM 526 O O . THR A 1 72 ? 11.918 0.227 -17.534 1.00 64.81 72 THR A O 1
ATOM 529 N N . ARG A 1 73 ? 12.463 1.571 -19.248 1.00 64.12 73 ARG A N 1
ATOM 530 C CA . ARG A 1 73 ? 13.904 1.246 -19.328 1.00 64.12 73 ARG A CA 1
ATOM 531 C C . ARG A 1 73 ? 14.709 1.521 -18.052 1.00 64.12 73 ARG A C 1
ATOM 533 O O . ARG A 1 73 ? 15.829 1.040 -17.937 1.00 64.12 73 ARG A O 1
ATOM 540 N N . THR A 1 74 ? 14.160 2.286 -17.112 1.00 65.94 74 THR A N 1
ATOM 541 C CA . THR A 1 74 ? 14.783 2.575 -15.811 1.00 65.94 74 THR A CA 1
ATOM 542 C C . THR A 1 74 ? 14.291 1.665 -14.687 1.00 65.94 74 THR A C 1
ATOM 544 O O . THR A 1 74 ? 14.816 1.771 -13.587 1.00 65.94 74 THR A O 1
ATOM 547 N N . ILE A 1 75 ? 13.293 0.803 -14.931 1.00 69.62 75 ILE A N 1
ATOM 548 C CA . ILE A 1 75 ? 12.790 -0.163 -13.946 1.00 69.62 75 ILE A CA 1
ATOM 549 C C . ILE A 1 75 ? 13.383 -1.531 -14.268 1.00 69.62 75 ILE A C 1
ATOM 551 O O . ILE A 1 75 ? 13.049 -2.151 -15.281 1.00 69.62 75 ILE A O 1
ATOM 555 N N . GLY A 1 76 ? 14.277 -2.007 -13.403 1.00 77.94 76 GLY A N 1
ATOM 556 C CA . GLY A 1 76 ? 14.846 -3.343 -13.541 1.00 77.94 76 GLY A CA 1
ATOM 557 C C . GLY A 1 76 ? 13.815 -4.438 -13.257 1.00 77.94 76 GLY A C 1
ATOM 558 O O . GLY A 1 76 ? 12.913 -4.260 -12.441 1.00 77.94 76 GLY A O 1
ATOM 559 N N . ALA A 1 77 ? 13.983 -5.619 -13.864 1.00 78.94 77 ALA A N 1
ATOM 560 C CA . ALA A 1 77 ? 13.143 -6.785 -13.560 1.00 78.94 77 ALA A CA 1
ATOM 561 C C . ALA A 1 77 ? 13.121 -7.095 -12.052 1.00 78.94 77 ALA A C 1
ATOM 563 O O . ALA A 1 77 ? 12.056 -7.271 -11.480 1.00 78.94 77 ALA A O 1
ATOM 564 N N . ARG A 1 78 ? 14.284 -7.028 -11.388 1.00 81.69 78 ARG A N 1
ATOM 565 C CA . ARG A 1 78 ? 14.401 -7.235 -9.938 1.00 81.69 78 ARG A CA 1
ATOM 566 C C . ARG A 1 78 ? 13.625 -6.206 -9.113 1.00 81.69 78 ARG A C 1
ATOM 568 O O . ARG A 1 78 ? 13.067 -6.578 -8.094 1.00 81.69 78 ARG A O 1
ATOM 575 N N . GLU A 1 79 ? 13.580 -4.943 -9.536 1.00 81.44 79 GLU A N 1
ATOM 576 C CA . GLU A 1 79 ? 12.767 -3.920 -8.859 1.00 81.44 79 GLU A CA 1
ATOM 577 C C . GLU A 1 79 ? 11.270 -4.190 -9.037 1.00 81.44 79 GLU A C 1
ATOM 579 O O . GLU A 1 79 ? 10.493 -3.980 -8.110 1.00 81.44 79 GLU A O 1
ATOM 584 N N . ALA A 1 80 ? 10.857 -4.672 -10.212 1.00 81.44 80 ALA A N 1
ATOM 585 C CA . ALA A 1 80 ? 9.473 -5.061 -10.454 1.00 81.44 80 ALA A CA 1
ATOM 586 C C . ALA A 1 80 ? 9.068 -6.284 -9.616 1.00 81.44 80 ALA A C 1
ATOM 588 O O . ALA A 1 80 ? 8.006 -6.277 -9.002 1.00 81.44 80 ALA A O 1
ATOM 589 N N . ASP A 1 81 ? 9.927 -7.303 -9.546 1.00 85.38 81 ASP A N 1
ATOM 590 C CA . ASP A 1 81 ? 9.708 -8.493 -8.718 1.00 85.38 81 ASP A CA 1
ATOM 591 C C . ASP A 1 81 ? 9.731 -8.161 -7.216 1.00 85.38 81 ASP A C 1
ATOM 593 O O . ASP A 1 81 ? 8.958 -8.719 -6.441 1.00 85.38 81 ASP A O 1
ATOM 597 N N . ASP A 1 82 ? 10.561 -7.208 -6.791 1.00 87.44 82 ASP A N 1
ATOM 598 C CA . ASP A 1 82 ? 10.538 -6.689 -5.424 1.00 87.44 82 ASP A CA 1
ATOM 599 C C . ASP A 1 82 ? 9.225 -5.966 -5.114 1.00 87.44 82 ASP A C 1
ATOM 601 O O . ASP A 1 82 ? 8.550 -6.306 -4.149 1.00 87.44 82 ASP A O 1
ATOM 605 N N . MET A 1 83 ? 8.794 -5.058 -5.993 1.00 83.75 83 MET A N 1
ATOM 606 C CA . MET A 1 83 ? 7.523 -4.347 -5.847 1.00 83.75 83 MET A CA 1
ATOM 607 C C . MET A 1 83 ? 6.324 -5.301 -5.805 1.00 83.75 83 MET A C 1
ATOM 609 O O . MET A 1 83 ? 5.385 -5.064 -5.050 1.00 83.75 83 MET A O 1
ATOM 613 N N . LEU A 1 84 ? 6.353 -6.388 -6.580 1.00 87.31 84 LEU A N 1
ATOM 614 C CA . LEU A 1 84 ? 5.324 -7.429 -6.533 1.00 87.31 84 LEU A CA 1
ATOM 615 C C . LEU A 1 84 ? 5.267 -8.117 -5.166 1.00 87.31 84 LEU A C 1
ATOM 617 O O . LEU A 1 84 ? 4.175 -8.289 -4.628 1.00 87.31 84 LEU A O 1
ATOM 621 N N . ARG A 1 85 ? 6.422 -8.471 -4.590 1.00 89.38 85 ARG A N 1
ATOM 622 C CA . ARG A 1 85 ? 6.489 -9.070 -3.246 1.00 89.38 85 ARG A CA 1
ATOM 623 C C . ARG A 1 85 ? 5.991 -8.100 -2.177 1.00 89.38 85 ARG A C 1
ATOM 625 O O . ARG A 1 85 ? 5.134 -8.471 -1.385 1.00 89.38 85 ARG A O 1
ATOM 632 N N . GLN A 1 86 ? 6.441 -6.848 -2.229 1.00 90.75 86 GLN A N 1
ATOM 633 C CA . GLN A 1 86 ? 6.011 -5.802 -1.298 1.00 90.75 86 GLN A CA 1
ATOM 634 C C . GLN A 1 86 ? 4.506 -5.513 -1.406 1.00 90.75 86 GLN A C 1
ATOM 636 O O . GLN A 1 86 ? 3.837 -5.298 -0.399 1.00 90.75 86 GLN A O 1
ATOM 641 N N . ALA A 1 87 ? 3.944 -5.531 -2.618 1.00 89.50 87 ALA A N 1
ATOM 642 C CA . ALA A 1 87 ? 2.506 -5.385 -2.812 1.00 89.50 87 ALA A CA 1
ATOM 643 C C . ALA A 1 87 ? 1.726 -6.569 -2.227 1.00 89.50 87 ALA A C 1
ATOM 645 O O . ALA A 1 87 ? 0.715 -6.340 -1.570 1.00 89.50 87 ALA A O 1
ATOM 646 N N . ALA A 1 88 ? 2.189 -7.805 -2.431 1.00 89.56 88 ALA A N 1
ATOM 647 C CA . ALA A 1 88 ? 1.544 -8.993 -1.874 1.00 89.56 88 ALA A CA 1
ATOM 648 C C . ALA A 1 88 ? 1.517 -8.964 -0.336 1.00 89.56 88 ALA A C 1
ATOM 650 O O . ALA A 1 88 ? 0.445 -9.092 0.248 1.00 89.56 88 ALA A O 1
ATOM 651 N N . GLU A 1 89 ? 2.654 -8.677 0.304 1.00 92.69 89 GLU A N 1
ATOM 652 C CA . GLU A 1 89 ? 2.747 -8.582 1.769 1.00 92.69 89 GLU A CA 1
ATOM 653 C C . GLU A 1 89 ? 1.822 -7.486 2.325 1.00 92.69 89 GLU A C 1
ATOM 655 O O . GLU A 1 89 ? 1.105 -7.683 3.308 1.00 92.69 89 GLU A O 1
ATOM 660 N N . PHE A 1 90 ? 1.761 -6.333 1.651 1.00 89.56 90 PHE A N 1
ATOM 661 C CA . PHE A 1 90 ? 0.829 -5.272 2.019 1.00 89.56 90 PHE A CA 1
ATOM 662 C C . PHE A 1 90 ? -0.640 -5.707 1.901 1.00 89.56 90 PHE A C 1
ATOM 664 O O . PHE A 1 90 ? -1.445 -5.361 2.768 1.00 89.56 90 PHE A O 1
ATO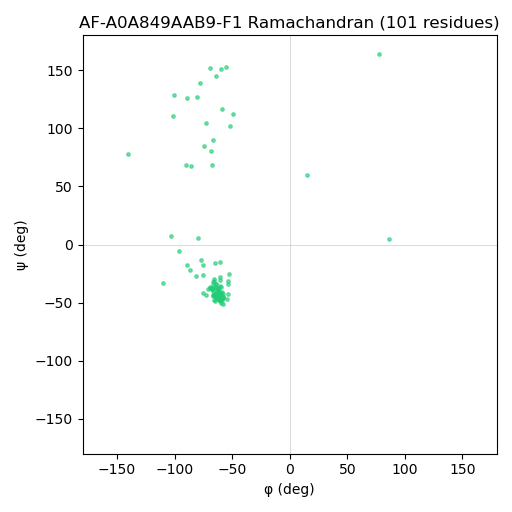M 671 N N . LEU A 1 91 ? -1.003 -6.452 0.851 1.00 88.69 91 LEU A N 1
ATOM 672 C CA . LEU A 1 91 ? -2.361 -6.971 0.671 1.00 88.69 91 LEU A CA 1
ATOM 673 C C . LEU A 1 91 ? -2.749 -7.907 1.821 1.00 88.69 91 LEU A C 1
ATOM 675 O O . LEU A 1 91 ? -3.783 -7.672 2.443 1.00 88.69 91 LEU A O 1
ATOM 679 N N . GLU A 1 92 ? -1.887 -8.859 2.184 1.00 90.31 92 GLU A N 1
ATOM 680 C CA . GLU A 1 92 ? -2.127 -9.775 3.308 1.00 90.31 92 GLU A CA 1
ATOM 681 C C . GLU A 1 92 ? -2.339 -9.005 4.625 1.00 90.31 92 GLU A C 1
ATOM 683 O O . GLU A 1 92 ? -3.264 -9.273 5.396 1.00 90.31 92 GLU A O 1
ATOM 688 N N . LEU A 1 93 ? -1.530 -7.969 4.868 1.00 90.19 93 LEU A N 1
ATOM 689 C CA . LEU A 1 93 ? -1.664 -7.093 6.033 1.00 90.19 93 LEU A CA 1
ATOM 690 C C . LEU A 1 93 ? -2.975 -6.294 6.044 1.00 90.19 93 LEU A C 1
ATOM 692 O O . LEU A 1 93 ? -3.506 -5.990 7.123 1.00 90.19 93 LEU A O 1
ATOM 696 N N . VAL A 1 94 ? -3.477 -5.902 4.873 1.00 87.50 94 VAL A N 1
ATOM 697 C CA . VAL A 1 94 ? -4.768 -5.225 4.718 1.00 87.50 94 VAL A CA 1
ATOM 698 C C . VAL A 1 94 ? -5.922 -6.208 4.932 1.00 87.50 94 VAL A C 1
ATOM 700 O O . VAL A 1 94 ? -6.851 -5.871 5.666 1.00 87.50 94 VAL A O 1
ATOM 703 N N . GLU A 1 95 ? -5.847 -7.420 4.383 1.00 87.2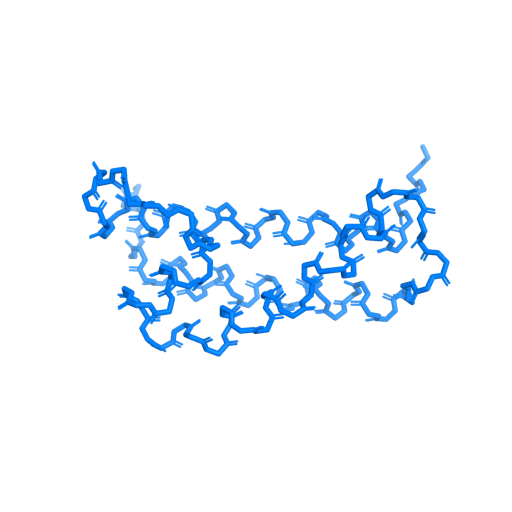5 95 GLU A N 1
ATOM 704 C CA . GLU A 1 95 ? -6.847 -8.486 4.553 1.00 87.25 95 GLU A CA 1
ATOM 705 C C . GLU A 1 95 ? -7.011 -8.876 6.026 1.00 87.25 95 GLU A C 1
ATOM 707 O O . GLU A 1 95 ? -8.115 -8.804 6.569 1.00 87.25 95 GLU A O 1
ATOM 712 N N . VAL A 1 96 ? -5.907 -9.143 6.733 1.00 87.00 96 VAL A N 1
ATOM 713 C CA . VAL A 1 96 ? -5.921 -9.420 8.184 1.00 87.00 96 VAL A CA 1
ATOM 714 C C . VAL A 1 96 ? -6.630 -8.306 8.967 1.00 87.00 96 VAL A C 1
ATOM 716 O O . VAL A 1 96 ? -7.311 -8.557 9.962 1.00 87.00 96 VAL A O 1
ATOM 719 N N . ARG A 1 97 ? -6.508 -7.058 8.507 1.00 82.06 97 ARG A N 1
ATOM 720 C CA . ARG A 1 97 ? -7.100 -5.869 9.135 1.00 82.06 97 ARG A CA 1
ATOM 721 C C . ARG A 1 97 ? -8.573 -5.649 8.801 1.00 82.06 97 ARG A C 1
ATOM 723 O O . ARG A 1 97 ? -9.250 -4.992 9.595 1.00 82.06 97 ARG A O 1
ATOM 730 N N . MET A 1 98 ? -9.050 -6.124 7.654 1.00 82.25 98 MET A N 1
ATOM 731 C CA . MET A 1 98 ? -10.478 -6.121 7.312 1.00 82.25 98 MET A CA 1
ATOM 732 C C . MET A 1 98 ? -11.230 -7.245 8.043 1.00 82.25 98 MET A C 1
ATOM 734 O O . MET A 1 98 ? -12.452 -7.182 8.169 1.00 82.25 98 MET A O 1
ATOM 738 N N . GLY A 1 99 ? -10.487 -8.194 8.624 1.00 73.38 99 GLY A N 1
ATOM 739 C CA . GLY A 1 99 ? -11.023 -9.418 9.207 1.00 73.38 99 GLY A CA 1
ATOM 740 C C . GLY A 1 99 ? -11.358 -10.423 8.103 1.00 73.38 99 GLY A C 1
ATOM 741 O O . GLY A 1 99 ? -11.444 -10.033 6.941 1.00 73.38 99 GLY A O 1
ATOM 742 N N . PRO A 1 100 ? -11.552 -11.715 8.430 1.00 60.25 100 PRO A N 1
ATOM 743 C CA . PRO A 1 100 ? -12.059 -12.654 7.444 1.00 60.25 100 PRO A CA 1
ATOM 744 C C . PRO A 1 100 ? -13.406 -12.113 6.976 1.00 60.25 100 PRO A C 1
ATOM 746 O O . PRO A 1 100 ? -14.337 -11.972 7.777 1.00 60.25 100 PRO A O 1
ATOM 749 N N . GLU A 1 101 ? -13.498 -11.767 5.698 1.00 56.72 101 GLU A N 1
ATOM 750 C CA . GLU A 1 101 ? -14.774 -11.640 5.021 1.00 56.72 101 GLU A CA 1
ATOM 751 C C . GLU A 1 101 ? -15.533 -12.937 5.286 1.00 56.72 101 GLU A C 1
ATOM 753 O O . GLU A 1 101 ? -15.180 -14.001 4.784 1.00 56.72 101 GLU A O 1
ATOM 758 N N . ARG A 1 102 ? -16.485 -12.873 6.225 1.00 50.03 102 ARG A N 1
ATOM 759 C CA . ARG A 1 102 ? -17.285 -14.023 6.630 1.00 50.03 102 ARG A CA 1
ATOM 760 C C . ARG A 1 102 ? -18.158 -14.416 5.443 1.00 50.03 102 ARG A C 1
ATOM 762 O O . ARG A 1 102 ? -19.253 -13.880 5.293 1.00 50.03 102 ARG A O 1
ATOM 769 N N . GLY A 1 103 ? -17.623 -15.297 4.606 1.00 45.56 103 GLY A N 1
ATOM 770 C CA . GLY A 1 103 ? -18.367 -16.203 3.739 1.00 45.56 103 GLY A CA 1
ATOM 771 C C . GLY A 1 103 ? -18.656 -17.492 4.485 1.00 45.56 103 GLY A C 1
ATOM 772 O O . GLY A 1 103 ? -17.706 -18.026 5.099 1.00 45.56 103 GLY A O 1
#

Mean predicted aligned error: 8.04 Å

Secondary structure (DSSP, 8-state):
-----HHHHHHHHHHHHHHHHHHHHHHHS---------HHHHHHHH-GGGHHHHHHHHHHHHHHHHHHTT--TTS-HHHHHHHHHHHHHHHHHHHHHH-----

Solvent-accessible surface area (backbone atoms only — not comparable to full-atom values): 5875 Å² total; per-residue (Å²): 133,87,80,74,44,37,26,53,49,32,42,53,26,52,50,51,40,52,50,48,53,51,51,56,42,61,77,72,48,76,96,64,96,68,83,86,58,59,75,36,60,55,41,25,69,79,38,57,94,44,28,66,57,23,50,52,52,59,67,43,45,65,58,39,55,38,23,76,72,67,52,27,91,82,45,48,60,69,56,18,55,47,42,40,52,56,25,50,56,51,43,54,58,48,45,67,69,72,41,82,80,86,122

Radius of gyration: 14.57 Å; Cα contacts (8 Å, |Δi|>4): 88; chains: 1; bounding box: 33×34×38 Å

pLDDT: mean 76.28, std 13.12, range [39.78, 92.69]

Organism: NCBI:txid1656892

Foldseek 3Di:
DDPCQLLNLLLVLLVLLLVLLVVLCVVQPDPDPDPDDDSLVVSCVRPVVCNVVSVVSVVCVVVNVCSVVVVSVPRDSVNSVVSNVSSVVSNVVSCVVVPPPPD

InterPro domains:
  IPR040891 SAV_6107-like HEPN [PF18726] (3-95)